Protein AF-A0A6S6RS13-F1 (afdb_monomer)

Foldseek 3Di:
DFPPPDQLCVQQVVLVVDPPAGEAEFEQHPPPGRPRSQCSQCVDDPDRDHHYAYYPDRRVVVSVLVVLVVVCVPPVVSVVVSVVVVVVVVVVCVVCVDPVVPD

Solvent-accessible surface area (backbone atoms only — not comparable to full-atom values): 6038 Å² total; per-residue (Å²): 129,86,80,80,76,66,79,43,45,64,49,56,57,49,26,71,73,48,89,65,90,33,74,30,56,17,49,70,41,96,89,59,68,12,52,64,26,37,53,54,40,56,69,55,62,94,90,47,71,46,54,62,46,49,61,33,69,67,8,49,53,48,47,53,54,51,50,52,54,63,52,25,77,80,30,68,69,55,36,51,55,52,50,51,52,52,50,48,58,52,48,61,47,69,74,55,75,54,83,82,75,77,121

Nearest PDB structures (foldseek):
  5bor-assembly1_A  TM=9.915E-01  e=2.785E-08  Acetobacter aceti 1023
  4ycj-assembly1_A  TM=1.002E+00  e=3.185E-08  Acetobacter aceti 1023
  4zc8-assembly1_A  TM=1.002E+00  e=3.641E-08  Acetobacter aceti 1023
  5clf-assembly1_B  TM=9.933E-01  e=4.163E-08  Acetobacter aceti 1023
  5clh-assembly1_A  TM=9.995E-01  e=4.163E-08  Acetobacter aceti 1023

Sequence (103 aa):
MPVLVEPAHLPGMLAAKTLVPVFGVPLVTATFNGIDSLYSIVQMPKGIPVATFAIGKAGAANAALLAAQFLSGTDNELYERLSIWRLKQTNDLLSNPDPREVE

Structure (mmCIF, N/CA/C/O backbone):
data_AF-A0A6S6RS13-F1
#
_entry.id   AF-A0A6S6RS13-F1
#
loop_
_atom_site.group_PDB
_atom_site.id
_atom_site.type_symbol
_atom_site.label_atom_id
_atom_site.label_alt_id
_atom_site.label_comp_id
_atom_site.label_asym_id
_atom_site.label_entity_id
_atom_site.label_seq_id
_atom_site.pdbx_PDB_ins_code
_atom_site.Cartn_x
_atom_site.Cartn_y
_atom_site.Cartn_z
_atom_site.occupancy
_atom_site.B_iso_or_equiv
_atom_site.auth_seq_id
_atom_site.auth_comp_id
_atom_site.auth_asym_id
_atom_site.auth_atom_id
_atom_site.pdbx_PDB_model_num
ATOM 1 N N . MET A 1 1 ? 25.308 5.929 -6.504 1.00 33.47 1 MET A N 1
ATOM 2 C CA . MET A 1 1 ? 25.381 4.461 -6.661 1.00 33.47 1 MET A CA 1
ATOM 3 C C . MET A 1 1 ? 24.009 3.972 -7.081 1.00 33.47 1 MET A C 1
ATOM 5 O O . MET A 1 1 ? 23.060 4.320 -6.386 1.00 33.47 1 MET A O 1
ATOM 9 N N . PRO A 1 2 ? 23.865 3.243 -8.199 1.00 39.69 2 PRO A N 1
ATOM 10 C CA . PRO A 1 2 ? 22.612 2.560 -8.473 1.00 39.69 2 PRO A CA 1
ATOM 11 C C . PRO A 1 2 ? 22.445 1.507 -7.377 1.00 39.69 2 PRO A C 1
ATOM 13 O O . PRO A 1 2 ? 23.341 0.696 -7.151 1.00 39.69 2 PRO A O 1
ATOM 16 N N . VAL A 1 3 ? 21.345 1.575 -6.633 1.00 43.12 3 VAL A N 1
ATOM 17 C CA . VAL A 1 3 ? 20.976 0.500 -5.715 1.00 43.12 3 VAL A CA 1
ATOM 18 C C . VAL A 1 3 ? 20.672 -0.697 -6.609 1.00 43.12 3 VAL A C 1
ATOM 20 O O . VAL A 1 3 ? 19.701 -0.670 -7.363 1.00 43.12 3 VAL A O 1
ATOM 23 N N . LEU A 1 4 ? 21.545 -1.703 -6.601 1.00 41.78 4 LEU A N 1
ATOM 24 C CA . LEU A 1 4 ? 21.230 -3.010 -7.162 1.00 41.78 4 LEU A CA 1
ATOM 25 C C . LEU A 1 4 ? 20.127 -3.580 -6.271 1.00 41.78 4 LEU A C 1
ATOM 27 O O . LEU A 1 4 ? 20.393 -4.061 -5.174 1.00 41.78 4 LEU A O 1
ATOM 31 N N . VAL A 1 5 ? 18.874 -3.401 -6.686 1.00 48.31 5 VAL A N 1
ATOM 32 C CA . VAL A 1 5 ? 17.733 -4.009 -6.010 1.00 48.31 5 VAL A CA 1
ATOM 33 C C . VAL A 1 5 ? 17.831 -5.498 -6.326 1.00 48.31 5 VAL A C 1
ATOM 35 O O . VAL A 1 5 ? 17.579 -5.913 -7.456 1.00 48.31 5 VAL A O 1
ATOM 38 N N . GLU A 1 6 ? 18.290 -6.288 -5.357 1.00 48.56 6 GLU A N 1
ATOM 39 C CA . GLU A 1 6 ? 18.131 -7.742 -5.392 1.00 48.56 6 GLU A CA 1
ATOM 40 C C . GLU A 1 6 ? 16.642 -8.086 -5.602 1.00 48.56 6 GLU A C 1
ATOM 42 O O . GLU A 1 6 ? 15.790 -7.259 -5.255 1.00 48.56 6 GLU A O 1
ATOM 47 N N . PRO A 1 7 ? 16.304 -9.244 -6.215 1.00 57.81 7 PRO A N 1
ATOM 48 C CA . PRO A 1 7 ? 14.928 -9.611 -6.564 1.00 57.81 7 PRO A CA 1
ATOM 49 C C . PRO A 1 7 ? 13.96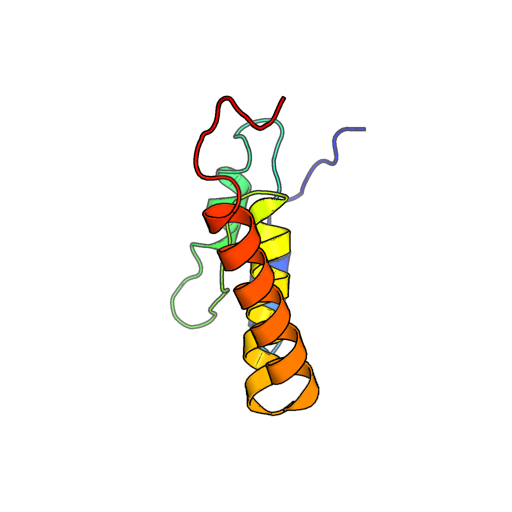2 -9.239 -5.446 1.00 57.81 7 PRO A C 1
ATOM 51 O O . PRO A 1 7 ? 14.282 -9.472 -4.291 1.00 57.81 7 PRO A O 1
ATOM 54 N N . ALA A 1 8 ? 12.806 -8.648 -5.759 1.00 72.44 8 ALA A N 1
ATOM 55 C CA . ALA A 1 8 ? 11.888 -8.067 -4.773 1.00 72.44 8 ALA A CA 1
ATOM 56 C C . ALA A 1 8 ? 11.133 -9.127 -3.930 1.00 72.44 8 ALA A C 1
ATOM 58 O O . ALA A 1 8 ? 9.910 -9.144 -3.846 1.00 72.44 8 ALA A O 1
ATOM 59 N N . HIS A 1 9 ? 11.885 -10.022 -3.294 1.00 87.50 9 HIS A N 1
ATOM 60 C CA . HIS A 1 9 ? 11.473 -11.151 -2.474 1.00 87.50 9 HIS A CA 1
ATOM 61 C C . HIS A 1 9 ? 11.043 -10.763 -1.058 1.00 87.50 9 HIS A C 1
ATOM 63 O O . HIS A 1 9 ? 10.290 -11.505 -0.431 1.00 87.50 9 HIS A O 1
ATOM 69 N N . LEU A 1 10 ? 11.486 -9.609 -0.546 1.00 94.31 10 LEU A N 1
ATOM 70 C CA . LEU A 1 10 ? 11.222 -9.192 0.832 1.00 94.31 10 LEU A CA 1
ATOM 71 C C . LEU A 1 10 ? 9.718 -9.186 1.176 1.00 94.31 10 LEU A C 1
ATOM 73 O O . LEU A 1 10 ? 9.369 -9.794 2.189 1.00 94.31 10 LEU A O 1
ATOM 77 N N . PRO A 1 11 ? 8.808 -8.598 0.367 1.00 95.19 11 PRO A N 1
ATOM 78 C CA . PRO A 1 11 ? 7.379 -8.623 0.680 1.00 95.19 11 PRO A CA 1
ATOM 79 C C . PRO A 1 11 ? 6.811 -10.047 0.749 1.00 95.19 11 PRO A C 1
ATOM 81 O O . PRO A 1 11 ? 6.096 -10.374 1.693 1.00 95.19 11 PRO A O 1
ATOM 84 N N . GLY A 1 12 ? 7.172 -10.913 -0.205 1.00 94.62 12 GLY A N 1
ATOM 85 C CA . GLY A 1 12 ? 6.702 -12.301 -0.237 1.00 94.62 12 GLY A CA 1
ATOM 86 C C . GLY A 1 12 ? 7.221 -13.130 0.939 1.00 94.62 12 GLY A C 1
ATOM 87 O O . GLY A 1 12 ? 6.458 -13.847 1.586 1.00 94.62 12 GLY A O 1
ATOM 88 N N . MET A 1 13 ? 8.507 -12.986 1.271 1.00 96.31 13 MET A N 1
ATOM 89 C CA . MET A 1 13 ? 9.126 -13.685 2.401 1.00 96.31 13 MET A CA 1
ATOM 90 C C . MET A 1 13 ? 8.578 -13.206 3.744 1.00 96.31 13 MET A C 1
ATOM 92 O O . MET A 1 13 ? 8.360 -14.028 4.634 1.00 96.31 13 MET A O 1
ATOM 96 N N . LEU A 1 14 ? 8.317 -11.904 3.892 1.00 96.69 14 LEU A N 1
ATOM 97 C CA . LEU A 1 14 ? 7.687 -11.360 5.090 1.00 96.69 14 LEU A CA 1
ATOM 98 C C . LEU A 1 14 ? 6.259 -11.898 5.242 1.00 96.69 14 LEU A C 1
ATOM 100 O O . LEU A 1 14 ? 5.921 -12.397 6.312 1.00 96.69 14 LEU A O 1
ATOM 104 N N . ALA A 1 15 ? 5.458 -11.883 4.171 1.00 97.62 15 ALA A N 1
ATOM 105 C CA . ALA A 1 15 ? 4.089 -12.406 4.176 1.00 97.62 15 ALA A CA 1
ATOM 106 C C . ALA A 1 15 ? 4.024 -13.894 4.550 1.00 97.62 15 ALA A C 1
ATOM 108 O O . ALA A 1 15 ? 3.110 -14.320 5.246 1.00 97.62 15 ALA A O 1
ATOM 109 N N . ALA A 1 16 ? 5.031 -14.685 4.172 1.00 97.12 16 ALA A N 1
ATOM 110 C CA . ALA A 1 16 ? 5.119 -16.094 4.555 1.00 97.12 16 ALA A CA 1
ATOM 111 C C . ALA A 1 16 ? 5.399 -16.326 6.055 1.00 97.12 16 ALA A C 1
ATOM 113 O O . ALA A 1 16 ? 5.366 -17.468 6.519 1.00 97.12 16 ALA A O 1
ATOM 114 N N . LYS A 1 17 ? 5.730 -15.273 6.813 1.00 97.88 17 LYS A N 1
ATOM 115 C CA . LYS A 1 17 ? 6.154 -15.350 8.220 1.00 97.88 17 LYS A CA 1
ATOM 116 C C . LYS A 1 17 ? 5.239 -14.605 9.187 1.00 97.88 17 LYS A C 1
ATOM 118 O O . LYS A 1 17 ? 5.508 -14.622 10.385 1.00 97.88 17 LYS A O 1
ATOM 123 N N . THR A 1 18 ? 4.169 -13.975 8.709 1.00 97.50 18 THR A N 1
ATOM 124 C CA . THR A 1 18 ? 3.238 -13.229 9.561 1.00 97.50 18 THR A CA 1
ATOM 125 C C . THR A 1 18 ? 1.795 -13.376 9.092 1.00 97.50 18 THR A C 1
ATOM 127 O O . THR A 1 18 ? 1.535 -13.634 7.922 1.00 97.50 18 THR A O 1
ATOM 130 N N . LEU A 1 19 ? 0.851 -13.192 10.017 1.00 96.62 19 LEU A N 1
ATOM 131 C CA . LEU A 1 19 ? -0.574 -13.032 9.705 1.00 96.62 19 LEU A CA 1
ATOM 132 C C . LEU A 1 19 ? -0.971 -11.558 9.535 1.00 96.62 19 LEU A C 1
ATOM 134 O O . LEU A 1 19 ? -2.085 -11.264 9.109 1.00 96.62 19 LEU A O 1
ATOM 138 N N . VAL A 1 20 ? -0.074 -10.628 9.876 1.00 96.94 20 VAL A N 1
ATOM 139 C CA . VAL A 1 20 ? -0.288 -9.196 9.651 1.00 96.94 20 VAL A CA 1
ATOM 140 C C . VAL A 1 20 ? -0.276 -8.926 8.139 1.00 96.94 20 VAL A C 1
ATOM 142 O O . VAL A 1 20 ? 0.618 -9.428 7.457 1.00 96.94 20 VAL A O 1
ATOM 145 N N . PRO A 1 21 ? -1.220 -8.136 7.592 1.00 96.94 21 PRO A N 1
ATOM 146 C CA . PRO A 1 21 ? -1.228 -7.801 6.171 1.00 96.94 21 PRO A CA 1
ATOM 147 C C . PRO A 1 21 ? 0.102 -7.194 5.709 1.00 96.94 21 PRO A C 1
ATOM 149 O O . PRO A 1 21 ? 0.612 -6.258 6.326 1.00 96.94 21 PRO A O 1
ATOM 152 N N . VAL A 1 22 ? 0.651 -7.705 4.603 1.00 98.00 22 VAL A N 1
ATOM 153 C CA . VAL A 1 22 ? 1.905 -7.210 4.018 1.00 98.00 22 VAL A CA 1
ATOM 154 C C . VAL A 1 22 ? 1.628 -6.428 2.744 1.00 98.00 22 VAL A C 1
ATOM 156 O O . VAL A 1 22 ? 0.982 -6.920 1.815 1.00 98.00 22 VAL A O 1
ATOM 159 N N . PHE A 1 23 ? 2.141 -5.200 2.710 1.00 98.25 23 PHE A N 1
ATOM 160 C CA . PHE A 1 23 ? 1.976 -4.246 1.618 1.00 98.25 23 PHE A CA 1
ATOM 161 C C . PHE A 1 23 ? 3.295 -4.103 0.858 1.00 98.25 23 PHE A C 1
ATOM 163 O O . PHE A 1 23 ? 4.298 -3.653 1.409 1.00 98.25 23 PHE A O 1
ATOM 170 N N . GLY A 1 24 ? 3.301 -4.5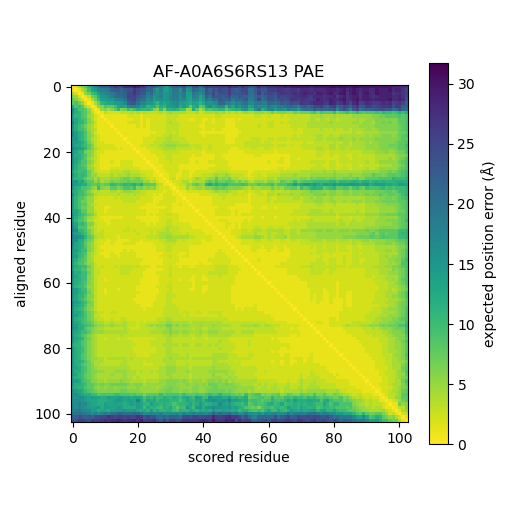27 -0.405 1.00 97.25 24 GLY A N 1
ATOM 171 C CA . GLY A 1 24 ? 4.475 -4.538 -1.270 1.00 97.25 24 GLY A CA 1
ATOM 172 C C . GLY A 1 24 ? 4.482 -3.361 -2.241 1.00 97.25 24 GLY A C 1
ATOM 173 O O . GLY A 1 24 ? 3.549 -3.188 -3.025 1.00 97.25 24 GLY A O 1
ATOM 174 N N . VAL A 1 25 ? 5.556 -2.570 -2.223 1.00 97.88 25 VAL A N 1
ATOM 175 C CA . VAL A 1 25 ? 5.763 -1.455 -3.158 1.00 97.88 25 VAL A CA 1
ATOM 176 C C . VAL A 1 25 ? 6.917 -1.806 -4.094 1.00 97.88 25 VAL A C 1
ATOM 178 O O . VAL A 1 25 ? 8.063 -1.863 -3.642 1.00 97.88 25 VAL A O 1
ATOM 181 N N . PRO A 1 26 ? 6.650 -2.036 -5.388 1.00 95.94 26 PRO A N 1
ATOM 182 C CA . PRO A 1 26 ? 7.702 -2.261 -6.367 1.00 95.94 26 PRO A CA 1
ATOM 183 C C . PRO A 1 26 ? 8.590 -1.024 -6.510 1.00 95.94 26 PRO A C 1
ATOM 185 O O . PRO A 1 26 ? 8.094 0.095 -6.659 1.00 95.94 26 PRO A O 1
ATOM 188 N N . LEU A 1 27 ? 9.908 -1.212 -6.491 1.00 92.56 27 LEU A N 1
ATOM 189 C CA . LEU A 1 27 ? 10.859 -0.125 -6.710 1.00 92.56 27 LEU A CA 1
ATOM 190 C C . LEU A 1 27 ? 11.162 0.038 -8.200 1.00 92.56 27 LEU A C 1
ATOM 192 O O . LEU A 1 27 ? 11.093 -0.909 -8.979 1.00 9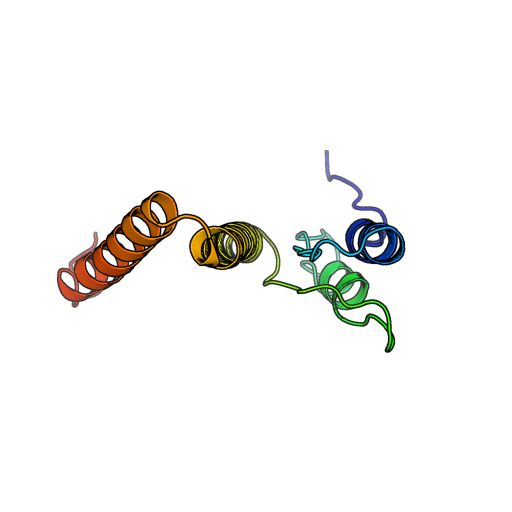2.56 27 LEU A O 1
ATOM 196 N N . VAL A 1 28 ? 11.508 1.263 -8.596 1.00 90.94 28 VAL A N 1
ATOM 197 C CA . VAL A 1 28 ? 11.986 1.528 -9.955 1.00 90.94 28 VAL A CA 1
ATOM 198 C C . VAL A 1 28 ? 13.379 0.919 -10.100 1.00 90.94 28 VAL A C 1
ATOM 200 O O . VAL A 1 28 ? 14.283 1.237 -9.329 1.00 90.94 28 VAL A O 1
ATOM 203 N N . THR A 1 29 ? 13.553 0.071 -11.107 1.00 88.81 29 THR A N 1
ATOM 204 C CA . THR A 1 29 ? 14.836 -0.552 -11.465 1.00 88.81 29 THR A CA 1
ATOM 205 C C . THR A 1 29 ? 15.437 0.104 -12.702 1.00 88.81 29 THR A C 1
ATOM 207 O O . THR A 1 29 ? 14.693 0.565 -13.568 1.00 88.81 29 THR A O 1
ATOM 210 N N . ALA A 1 30 ? 16.757 0.027 -12.864 1.00 83.44 30 ALA A N 1
ATOM 211 C CA . ALA A 1 30 ? 17.449 0.591 -14.025 1.00 83.44 30 ALA A CA 1
ATOM 212 C C . ALA A 1 30 ? 17.103 -0.091 -15.366 1.00 83.44 30 ALA A C 1
ATOM 214 O O . ALA A 1 30 ? 17.120 0.571 -16.397 1.00 83.44 30 ALA A O 1
ATOM 215 N N . THR A 1 31 ? 16.804 -1.394 -15.369 1.00 83.06 31 THR A N 1
ATOM 216 C CA . THR A 1 31 ? 16.691 -2.177 -16.616 1.00 83.06 31 THR A CA 1
ATOM 217 C C . THR A 1 31 ? 15.266 -2.233 -17.166 1.00 83.06 31 THR A C 1
ATOM 219 O O . THR A 1 31 ? 15.075 -2.081 -18.368 1.00 83.06 31 THR A O 1
ATOM 222 N N . PHE A 1 32 ? 14.260 -2.420 -16.302 1.00 88.12 32 PHE A N 1
ATOM 223 C CA . PHE A 1 32 ? 12.863 -2.619 -16.718 1.00 88.12 32 PHE A CA 1
ATOM 224 C C . PHE A 1 32 ? 11.874 -1.656 -16.052 1.00 88.12 32 PHE A C 1
ATOM 226 O O . PHE A 1 32 ? 10.692 -1.971 -15.932 1.00 88.12 32 PHE A O 1
ATOM 233 N N . ASN A 1 33 ? 12.338 -0.485 -15.600 1.00 89.12 33 ASN A N 1
ATOM 234 C CA . ASN A 1 33 ? 11.502 0.535 -14.953 1.00 89.12 33 ASN A CA 1
ATOM 235 C C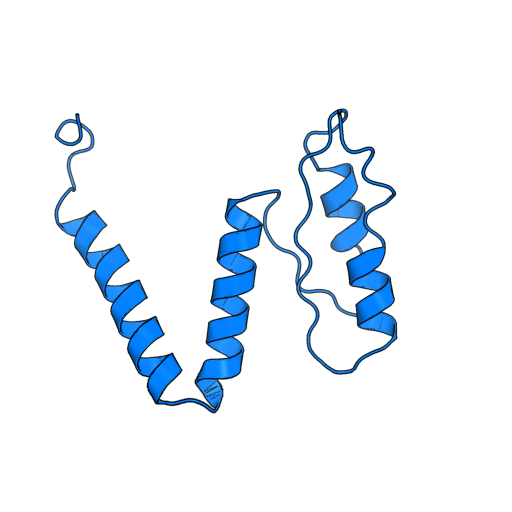 . ASN A 1 33 ? 10.613 -0.008 -13.812 1.00 89.12 33 ASN A C 1
ATOM 237 O O . ASN A 1 33 ? 9.543 0.533 -13.549 1.00 89.12 33 ASN A O 1
ATOM 241 N N . GLY A 1 34 ? 11.049 -1.068 -13.123 1.00 89.88 34 GLY A N 1
ATOM 242 C CA . GLY A 1 34 ? 10.321 -1.696 -12.022 1.00 89.88 34 GLY A CA 1
ATOM 243 C C . GLY A 1 34 ? 9.306 -2.767 -12.425 1.00 89.88 34 GLY A C 1
ATOM 244 O O . GLY A 1 34 ? 8.604 -3.260 -11.546 1.00 89.88 34 GLY A O 1
ATOM 245 N N . ILE A 1 35 ? 9.198 -3.155 -13.703 1.00 94.06 35 ILE A N 1
ATOM 246 C CA . ILE A 1 35 ? 8.315 -4.258 -14.142 1.00 94.06 35 ILE A CA 1
ATOM 247 C C . ILE A 1 35 ? 8.763 -5.599 -13.546 1.00 94.06 35 ILE A C 1
ATOM 249 O O . ILE A 1 35 ? 7.939 -6.400 -13.109 1.00 94.06 35 ILE A O 1
ATOM 253 N N . ASP A 1 36 ? 10.069 -5.829 -13.495 1.00 91.56 36 ASP A N 1
ATOM 254 C CA . ASP A 1 36 ? 10.697 -6.963 -12.818 1.00 91.56 36 ASP A CA 1
ATOM 255 C C . ASP A 1 36 ? 10.367 -6.990 -11.317 1.00 91.56 36 ASP A C 1
ATOM 257 O O . ASP A 1 36 ? 9.951 -8.023 -10.787 1.00 91.56 36 ASP A O 1
ATOM 261 N N . SER A 1 37 ? 10.464 -5.843 -10.644 1.00 92.88 37 SER A N 1
ATOM 262 C CA . SER A 1 37 ? 10.073 -5.687 -9.242 1.00 92.88 37 SER A CA 1
ATOM 263 C C . SER A 1 37 ? 8.573 -5.905 -9.043 1.00 92.88 37 SER A C 1
ATOM 265 O O . SER A 1 37 ? 8.177 -6.576 -8.093 1.00 92.88 37 SER A O 1
ATOM 267 N N . LEU A 1 38 ? 7.731 -5.383 -9.940 1.00 95.56 38 LEU A N 1
ATOM 268 C CA . LEU A 1 38 ? 6.281 -5.548 -9.880 1.00 95.56 38 LEU A CA 1
ATOM 269 C C . LEU A 1 38 ? 5.907 -7.025 -9.974 1.00 95.56 38 LEU A C 1
ATOM 271 O O . LEU A 1 38 ? 5.223 -7.526 -9.085 1.00 95.56 38 LEU A O 1
ATOM 275 N N . TYR A 1 39 ? 6.387 -7.733 -10.999 1.00 95.44 39 TYR A N 1
ATOM 276 C CA . TYR A 1 39 ? 6.070 -9.150 -11.176 1.00 95.44 39 TYR A CA 1
ATOM 277 C C . TYR A 1 39 ? 6.667 -10.042 -10.087 1.00 95.44 39 TYR A C 1
ATOM 279 O O . TYR A 1 39 ? 6.037 -11.030 -9.720 1.00 95.44 39 TYR A O 1
ATOM 287 N N . SER A 1 40 ? 7.812 -9.669 -9.511 1.00 93.50 40 SER A N 1
ATOM 288 C CA . SER A 1 40 ? 8.397 -10.391 -8.372 1.00 93.50 40 SER A CA 1
ATOM 289 C C . SER A 1 40 ? 7.563 -10.281 -7.087 1.00 93.50 40 SER A C 1
ATOM 291 O O . SER A 1 40 ? 7.682 -11.143 -6.221 1.00 93.50 40 SER A O 1
ATOM 293 N N . ILE A 1 41 ? 6.723 -9.245 -6.954 1.00 96.25 41 ILE A N 1
ATOM 294 C CA . ILE A 1 41 ? 5.868 -9.022 -5.775 1.00 96.25 41 ILE A CA 1
ATOM 295 C C . ILE A 1 41 ? 4.425 -9.477 -6.029 1.00 96.25 41 ILE A C 1
ATOM 297 O O . ILE A 1 41 ? 3.838 -10.138 -5.177 1.00 96.25 41 ILE A O 1
ATOM 301 N N . VAL A 1 42 ? 3.828 -9.118 -7.171 1.00 97.00 42 VAL A N 1
ATOM 302 C CA . VAL A 1 42 ? 2.381 -9.297 -7.402 1.00 97.00 42 VAL A CA 1
ATOM 303 C C . VAL A 1 42 ? 1.995 -10.740 -7.727 1.00 97.00 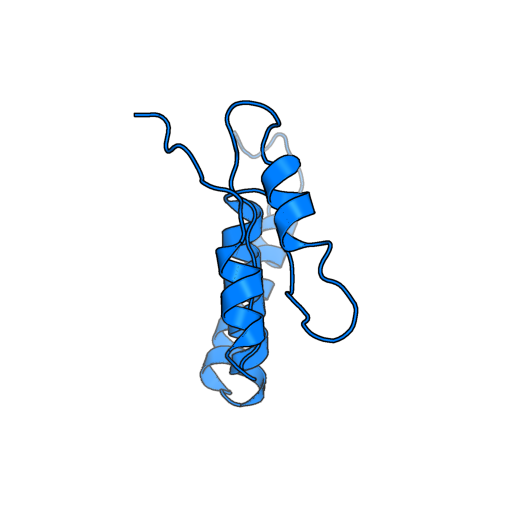42 VAL A C 1
ATOM 305 O O . VAL A 1 42 ? 0.881 -11.162 -7.426 1.00 97.00 42 VAL A O 1
ATOM 308 N N . GLN A 1 43 ? 2.913 -11.525 -8.300 1.00 96.44 43 GLN A N 1
ATOM 309 C CA . GLN A 1 43 ? 2.647 -12.890 -8.772 1.00 96.44 43 GLN A CA 1
ATOM 310 C C . GLN A 1 43 ? 2.788 -13.942 -7.662 1.00 96.44 43 GLN A C 1
ATOM 312 O O . GLN A 1 43 ? 3.314 -15.034 -7.888 1.00 96.44 43 GLN A O 1
ATOM 317 N N . MET A 1 44 ? 2.324 -13.629 -6.451 1.00 96.25 44 MET A N 1
ATOM 318 C CA . MET A 1 44 ? 2.323 -14.597 -5.358 1.00 96.25 44 MET A CA 1
ATOM 319 C C . MET A 1 44 ? 1.371 -15.763 -5.674 1.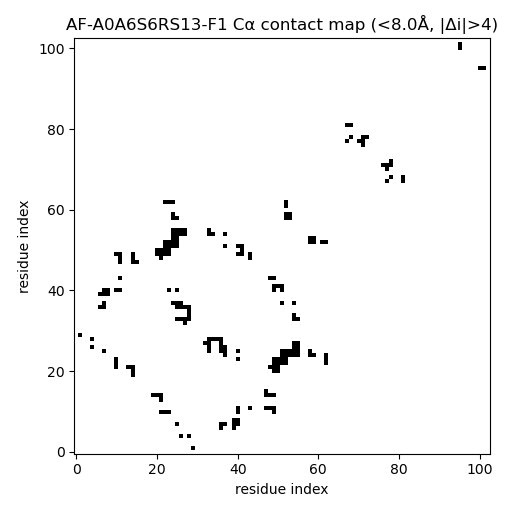00 96.25 44 MET A C 1
ATOM 321 O O . MET A 1 44 ? 0.225 -15.534 -6.075 1.00 96.25 44 MET A O 1
ATOM 325 N N . PRO A 1 45 ? 1.797 -17.026 -5.484 1.00 93.94 45 PRO A N 1
ATOM 326 C CA . PRO A 1 45 ? 0.908 -18.170 -5.634 1.00 93.94 45 PRO A CA 1
ATOM 327 C C . PRO A 1 45 ? -0.180 -18.167 -4.550 1.00 93.94 45 PRO A C 1
ATOM 329 O O . PRO A 1 45 ? -0.059 -17.535 -3.497 1.00 93.94 45 PRO A O 1
ATOM 332 N N . LYS A 1 46 ? -1.254 -18.929 -4.788 1.00 96.69 46 LYS A N 1
ATOM 333 C CA . LYS A 1 46 ? -2.365 -19.084 -3.840 1.00 96.69 46 LYS A CA 1
ATOM 334 C C . LYS A 1 46 ? -1.853 -19.484 -2.448 1.00 96.69 46 LYS A C 1
ATOM 336 O O . LYS A 1 46 ? -1.184 -20.503 -2.306 1.00 96.69 46 LYS A O 1
ATOM 341 N N . GLY A 1 47 ? -2.259 -18.730 -1.427 1.00 96.25 47 GLY A N 1
ATOM 342 C CA . GLY A 1 47 ? -2.043 -19.056 -0.012 1.00 96.25 47 GLY A CA 1
ATOM 343 C C . GLY A 1 47 ? -1.295 -17.982 0.774 1.00 96.25 47 GLY A C 1
ATOM 344 O O . GLY A 1 47 ? -1.642 -17.759 1.927 1.00 96.25 47 GLY A O 1
ATOM 345 N N . ILE A 1 48 ? -0.341 -17.276 0.156 1.00 97.31 48 ILE A N 1
ATOM 346 C CA . ILE A 1 48 ? 0.456 -16.223 0.809 1.00 97.31 48 ILE A CA 1
ATOM 347 C C . ILE A 1 48 ? 0.250 -14.897 0.057 1.00 97.31 48 ILE A C 1
ATOM 349 O O . ILE A 1 48 ? 0.960 -14.629 -0.910 1.00 97.31 48 ILE A O 1
ATOM 353 N N . PRO A 1 49 ? -0.750 -14.081 0.430 1.00 97.56 49 PRO A N 1
ATOM 354 C CA . PRO A 1 49 ? -1.066 -12.856 -0.297 1.00 97.56 49 PRO A CA 1
ATOM 355 C C . PRO A 1 49 ? -0.115 -11.701 0.051 1.00 97.56 49 PRO A C 1
ATOM 357 O O . PRO A 1 49 ? 0.275 -11.526 1.204 1.00 97.56 49 PRO A O 1
ATOM 360 N N . VAL A 1 50 ? 0.177 -10.854 -0.940 1.00 98.19 50 VAL A N 1
ATOM 361 C CA . VAL A 1 50 ? 0.820 -9.541 -0.764 1.00 98.19 50 VAL A CA 1
ATOM 362 C C . VAL A 1 50 ? -0.028 -8.492 -1.480 1.00 98.19 50 VAL A C 1
ATOM 364 O O . VAL A 1 50 ? -0.280 -8.612 -2.680 1.00 98.19 50 VAL A O 1
ATOM 367 N N . ALA A 1 51 ? -0.467 -7.447 -0.773 1.00 98.12 51 ALA A N 1
ATOM 368 C CA . ALA A 1 51 ? -1.156 -6.331 -1.421 1.00 98.12 51 ALA A CA 1
ATOM 369 C C . ALA A 1 51 ? -0.118 -5.482 -2.162 1.00 98.12 51 ALA A C 1
ATOM 371 O O . ALA A 1 51 ? 0.736 -4.857 -1.531 1.00 98.12 51 ALA A O 1
ATOM 372 N N . THR A 1 52 ? -0.156 -5.498 -3.493 1.00 98.12 52 THR A N 1
ATOM 373 C CA . THR A 1 52 ? 0.865 -4.849 -4.326 1.00 98.12 52 THR A CA 1
ATOM 374 C C . THR A 1 52 ? 0.370 -3.514 -4.862 1.00 98.12 52 THR A C 1
ATOM 376 O O . THR A 1 52 ? -0.758 -3.414 -5.340 1.00 98.12 52 THR A O 1
ATOM 379 N N . PHE A 1 53 ? 1.221 -2.493 -4.796 1.00 98.31 53 PHE A N 1
ATOM 380 C CA . PHE A 1 53 ? 0.900 -1.129 -5.217 1.00 98.31 53 PHE A CA 1
ATOM 381 C C . PHE A 1 53 ? 1.638 -0.737 -6.502 1.00 98.31 53 PHE A C 1
ATOM 383 O O . PHE A 1 53 ? 2.439 -1.499 -7.042 1.00 98.31 53 PHE A O 1
ATOM 390 N N . ALA A 1 54 ? 1.358 0.470 -6.999 1.00 98.00 54 ALA A N 1
ATOM 391 C CA . ALA A 1 54 ? 2.053 1.037 -8.151 1.00 98.00 54 ALA A CA 1
ATOM 392 C C . ALA A 1 54 ? 3.580 1.081 -7.944 1.00 98.00 54 ALA A C 1
ATOM 394 O O . ALA A 1 54 ? 4.075 1.116 -6.820 1.00 98.00 54 ALA A O 1
ATOM 395 N N . ILE A 1 55 ? 4.337 1.128 -9.037 1.00 96.44 55 ILE A N 1
ATOM 396 C CA . ILE A 1 55 ? 5.796 1.231 -8.968 1.00 96.44 55 ILE A CA 1
ATOM 397 C C . ILE A 1 55 ? 6.199 2.612 -8.408 1.00 96.44 55 ILE A C 1
ATOM 399 O O . ILE A 1 55 ? 5.701 3.654 -8.839 1.00 96.44 55 ILE A O 1
ATOM 403 N N . GLY A 1 56 ? 7.135 2.631 -7.459 1.00 94.94 56 GLY A N 1
ATOM 404 C CA . GLY A 1 56 ? 7.791 3.840 -6.963 1.00 94.94 56 GLY A CA 1
ATOM 405 C C . GLY A 1 56 ? 6.951 4.694 -6.004 1.00 94.94 56 GLY A C 1
ATOM 406 O O . GLY A 1 56 ? 6.180 4.195 -5.185 1.00 94.94 56 GLY A O 1
ATOM 407 N N . LYS A 1 57 ? 7.145 6.020 -6.068 1.00 96.50 57 LYS A N 1
ATOM 408 C CA . LYS A 1 57 ? 6.645 6.98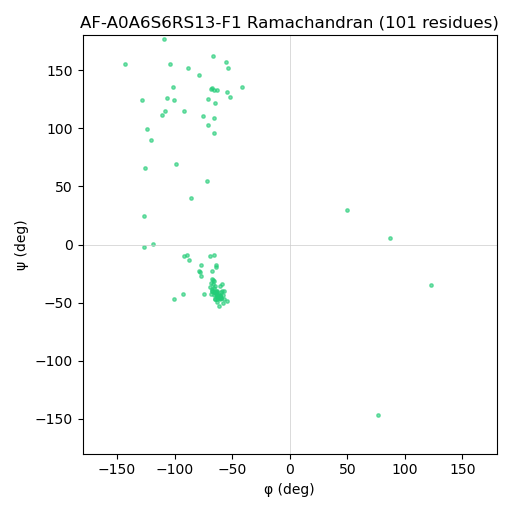1 -5.061 1.00 96.50 57 LYS A CA 1
ATOM 409 C C . LYS A 1 57 ? 5.124 6.962 -4.896 1.00 96.50 57 LYS A C 1
ATOM 411 O O . LYS A 1 57 ? 4.639 7.023 -3.770 1.00 96.50 57 LYS A O 1
ATOM 416 N N . ALA A 1 58 ? 4.381 6.853 -5.998 1.00 96.75 58 ALA A N 1
ATOM 417 C CA . ALA A 1 58 ? 2.922 6.786 -5.953 1.00 96.75 58 ALA A CA 1
ATOM 418 C C . ALA A 1 58 ? 2.441 5.533 -5.204 1.00 96.75 58 ALA A C 1
ATOM 420 O O . ALA A 1 58 ? 1.529 5.608 -4.383 1.00 96.75 58 ALA A O 1
ATOM 421 N N . GLY A 1 59 ? 3.097 4.389 -5.428 1.00 97.81 59 GLY A N 1
ATOM 422 C CA . GLY A 1 59 ? 2.810 3.162 -4.691 1.00 97.81 59 GLY A CA 1
ATOM 423 C C . GLY A 1 59 ? 3.150 3.259 -3.215 1.00 97.81 59 GLY A C 1
ATOM 424 O O . GLY A 1 59 ? 2.354 2.826 -2.392 1.00 97.81 59 GLY A O 1
ATOM 425 N N . ALA A 1 60 ? 4.280 3.881 -2.871 1.00 97.94 60 ALA A N 1
ATOM 426 C CA . ALA A 1 60 ? 4.663 4.108 -1.478 1.00 97.94 60 ALA A CA 1
ATOM 427 C C . ALA A 1 60 ? 3.625 4.956 -0.727 1.00 97.94 60 ALA A C 1
ATOM 429 O O . ALA A 1 60 ? 3.202 4.586 0.369 1.00 97.94 60 ALA A O 1
ATOM 430 N N . ALA A 1 61 ? 3.162 6.051 -1.339 1.00 98.25 61 ALA A N 1
ATOM 431 C CA . ALA A 1 61 ? 2.106 6.886 -0.773 1.00 98.25 61 ALA A CA 1
ATOM 432 C C . ALA A 1 61 ? 0.797 6.097 -0.594 1.00 98.25 61 ALA A C 1
ATOM 434 O O . ALA A 1 61 ? 0.199 6.120 0.481 1.00 98.25 61 ALA A O 1
ATOM 435 N N . ASN A 1 62 ? 0.383 5.337 -1.611 1.00 98.38 62 ASN A N 1
ATOM 436 C CA . ASN A 1 62 ? -0.847 4.549 -1.548 1.00 98.38 62 ASN A CA 1
ATOM 437 C C . ASN A 1 62 ? -0.767 3.377 -0.560 1.00 98.38 62 ASN A C 1
ATOM 439 O O . ASN A 1 62 ? -1.769 3.071 0.082 1.00 98.38 62 ASN A O 1
ATOM 443 N N . ALA A 1 63 ? 0.403 2.760 -0.383 1.00 98.44 63 ALA A N 1
ATOM 444 C CA . ALA A 1 63 ? 0.620 1.736 0.634 1.00 98.44 63 ALA A CA 1
ATOM 445 C C . ALA A 1 63 ? 0.444 2.309 2.046 1.00 98.44 63 ALA A C 1
ATOM 447 O O . ALA A 1 63 ? -0.264 1.720 2.862 1.00 98.44 63 ALA A O 1
ATOM 448 N N . ALA A 1 64 ? 1.006 3.492 2.313 1.00 98.31 64 ALA A N 1
ATOM 449 C CA . ALA A 1 64 ? 0.812 4.189 3.583 1.00 98.31 64 ALA A CA 1
ATOM 450 C C . ALA A 1 64 ? -0.661 4.578 3.806 1.00 98.31 64 ALA A C 1
ATOM 452 O O . ALA A 1 64 ? -1.203 4.358 4.888 1.00 98.31 64 ALA A O 1
ATOM 453 N N . LEU A 1 65 ? -1.338 5.095 2.775 1.00 98.25 65 LEU A N 1
ATOM 454 C CA . LEU A 1 65 ? -2.757 5.453 2.853 1.00 98.25 65 LEU A CA 1
ATOM 455 C C . LEU A 1 65 ? -3.659 4.232 3.050 1.00 98.25 65 LEU A C 1
ATOM 457 O O . LEU A 1 65 ? -4.654 4.323 3.767 1.00 98.25 65 LEU A O 1
ATOM 461 N N . LEU A 1 66 ? -3.355 3.085 2.434 1.00 98.38 66 LEU A N 1
ATOM 462 C CA . LEU A 1 66 ? -4.107 1.859 2.700 1.00 98.38 66 LEU A CA 1
ATOM 463 C C . LEU A 1 66 ? -3.834 1.348 4.117 1.00 98.38 66 LEU A C 1
ATOM 465 O O . LEU A 1 66 ? -4.762 0.897 4.779 1.00 98.38 66 LEU A O 1
ATOM 469 N N . ALA A 1 67 ? -2.604 1.476 4.621 1.00 98.19 67 ALA A N 1
ATOM 470 C CA . ALA A 1 67 ? -2.278 1.064 5.988 1.00 98.19 67 ALA A CA 1
ATOM 471 C C . ALA A 1 67 ? -3.047 1.912 7.004 1.00 98.19 67 ALA A C 1
ATOM 473 O O . ALA A 1 67 ? -3.665 1.369 7.917 1.00 98.19 67 ALA A O 1
ATOM 474 N N . ALA A 1 68 ? -3.106 3.226 6.780 1.00 98.19 68 ALA A N 1
ATOM 475 C CA . ALA A 1 68 ? -3.932 4.129 7.570 1.00 98.19 68 ALA A CA 1
ATOM 476 C C . ALA A 1 68 ? -5.422 3.748 7.516 1.00 98.19 68 ALA A C 1
ATOM 478 O O . ALA A 1 68 ? -6.082 3.767 8.548 1.00 98.19 68 ALA A O 1
ATOM 479 N N . GLN A 1 69 ? -5.946 3.342 6.352 1.00 97.81 69 GLN A N 1
ATOM 480 C CA . GLN A 1 69 ? -7.333 2.866 6.227 1.00 97.81 69 GLN A CA 1
ATOM 481 C C . GLN A 1 69 ? -7.590 1.603 7.056 1.00 97.81 69 GLN A C 1
ATOM 483 O O . GLN A 1 69 ? -8.591 1.544 7.764 1.00 97.81 69 GLN A O 1
ATOM 488 N N . PHE A 1 70 ? -6.686 0.620 7.017 1.00 97.62 70 PHE A N 1
ATOM 489 C CA . PHE A 1 70 ? -6.808 -0.593 7.834 1.00 97.62 70 PHE A CA 1
ATOM 490 C C . PHE A 1 70 ? -6.822 -0.261 9.332 1.00 97.62 70 PHE A C 1
ATOM 492 O O . PHE A 1 70 ? -7.696 -0.730 10.056 1.00 97.62 70 PHE A O 1
ATOM 499 N N . LEU A 1 71 ? -5.894 0.587 9.784 1.00 97.56 71 LEU A N 1
ATOM 500 C CA . LEU A 1 71 ? -5.794 0.999 11.188 1.00 97.56 71 LEU A CA 1
ATOM 501 C C . LEU A 1 71 ? -6.993 1.849 11.639 1.00 97.56 71 LEU A C 1
ATOM 503 O O . LEU A 1 71 ? -7.453 1.715 12.771 1.00 97.56 71 LEU A O 1
ATOM 507 N N . SER A 1 72 ? -7.547 2.671 10.743 1.00 98.06 72 SER A N 1
ATOM 508 C CA . SER A 1 72 ? -8.709 3.522 11.031 1.00 98.06 72 SER A CA 1
ATOM 509 C C . SER A 1 72 ? -9.983 2.741 11.362 1.00 98.06 72 SER A C 1
ATOM 511 O O . SER A 1 72 ? -10.885 3.293 11.979 1.00 98.06 72 SER A O 1
ATOM 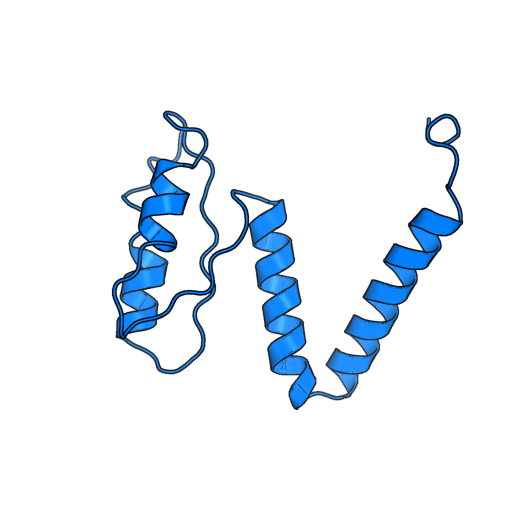513 N N . GLY A 1 73 ? -10.055 1.448 11.018 1.00 97.25 73 GLY A N 1
ATOM 514 C CA . GLY A 1 73 ? -11.186 0.594 11.396 1.00 97.25 73 GLY A CA 1
ATOM 515 C C . GLY A 1 73 ? -11.334 0.400 12.910 1.00 97.25 73 GLY A C 1
ATOM 516 O O . GLY A 1 73 ? -12.408 0.031 13.375 1.00 97.25 73 GLY A O 1
ATOM 517 N N . THR A 1 74 ? -10.272 0.657 13.677 1.00 97.44 74 THR A N 1
ATOM 518 C CA . THR A 1 74 ? -10.260 0.572 15.147 1.00 97.44 74 THR A CA 1
ATOM 519 C C . THR A 1 74 ? -9.762 1.847 15.832 1.00 97.44 74 THR A C 1
ATOM 521 O O . THR A 1 74 ? -9.742 1.907 17.057 1.00 97.44 74 THR A O 1
ATOM 524 N N . ASP A 1 75 ? -9.351 2.857 15.064 1.00 98.31 75 ASP A N 1
ATOM 525 C CA . ASP A 1 75 ? -8.831 4.136 15.553 1.00 98.31 75 ASP A CA 1
ATOM 526 C C . ASP A 1 75 ? -9.667 5.284 14.968 1.00 98.31 75 ASP A C 1
ATOM 528 O O . ASP A 1 75 ? -9.476 5.699 13.820 1.00 98.31 75 ASP A O 1
ATOM 532 N N . ASN A 1 76 ? -10.606 5.789 15.774 1.00 98.06 76 ASN A N 1
ATOM 533 C CA . ASN A 1 76 ? -11.523 6.859 15.374 1.00 98.06 76 ASN A CA 1
ATOM 534 C C . ASN A 1 76 ? -10.795 8.181 15.095 1.00 98.06 76 ASN A C 1
ATOM 536 O O . ASN A 1 76 ? -11.176 8.903 14.177 1.00 98.06 76 ASN A O 1
ATOM 540 N N . GLU A 1 77 ? -9.734 8.496 15.840 1.00 98.44 77 GLU A N 1
ATOM 541 C CA . GLU A 1 77 ? -8.988 9.739 15.628 1.00 98.44 77 GLU A CA 1
ATOM 542 C C . GLU A 1 77 ? -8.242 9.683 14.287 1.00 98.44 77 GLU A C 1
ATOM 544 O O . GLU A 1 77 ? -8.260 10.630 13.498 1.00 98.44 77 GLU A O 1
ATOM 549 N N . LEU A 1 78 ? -7.628 8.538 13.973 1.00 98.44 78 LEU A N 1
ATOM 550 C CA . LEU A 1 78 ? -7.023 8.312 12.665 1.00 98.44 78 LEU A CA 1
ATOM 551 C C . LEU A 1 78 ? -8.061 8.341 11.538 1.00 98.44 78 LEU A C 1
ATOM 553 O O . LEU A 1 78 ? -7.775 8.912 10.483 1.00 98.44 78 LEU A O 1
ATOM 557 N N . TYR A 1 79 ? -9.245 7.761 11.752 1.00 98.44 79 TYR A N 1
ATOM 558 C CA . TYR A 1 79 ? -10.346 7.811 10.790 1.00 98.44 79 TYR A CA 1
ATOM 559 C C . TYR A 1 79 ? -10.737 9.254 10.448 1.00 98.44 79 TYR A C 1
ATOM 561 O O . TYR A 1 79 ? -10.845 9.604 9.268 1.00 98.44 79 TYR A O 1
ATOM 569 N N . GLU A 1 80 ? -10.891 10.112 11.457 1.00 98.50 80 GLU A N 1
ATOM 570 C CA . GLU A 1 80 ? -11.214 11.527 11.264 1.00 98.50 80 GLU A CA 1
ATOM 571 C C . GLU A 1 80 ? -10.105 12.260 10.504 1.00 98.50 80 GLU A C 1
ATOM 573 O O . GLU A 1 80 ? -10.378 12.905 9.486 1.00 98.50 80 GLU A O 1
ATOM 578 N N . ARG A 1 81 ? -8.837 12.103 10.919 1.00 98.44 81 ARG A N 1
ATOM 579 C CA . ARG A 1 81 ? -7.694 12.727 10.227 1.00 98.44 81 ARG A CA 1
ATOM 580 C C . ARG A 1 81 ? -7.610 12.297 8.763 1.00 98.44 81 ARG A C 1
ATOM 582 O O . ARG A 1 81 ? -7.381 13.133 7.888 1.00 98.44 81 ARG A O 1
ATOM 589 N N . LEU A 1 82 ? -7.811 11.010 8.481 1.00 98.25 82 LEU A N 1
ATOM 590 C CA . LEU A 1 82 ? -7.778 10.472 7.123 1.00 98.25 82 LEU A CA 1
ATOM 591 C C . LEU A 1 82 ? -8.951 10.984 6.270 1.00 98.25 82 LEU A C 1
ATOM 593 O O . LEU A 1 82 ? -8.760 11.31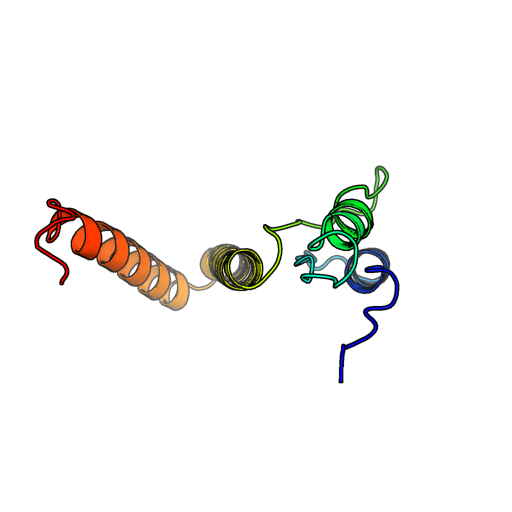0 5.096 1.00 98.25 82 LEU A O 1
ATOM 597 N N . SER A 1 83 ? -10.144 11.086 6.857 1.00 98.06 83 SER A N 1
ATOM 598 C CA . SER A 1 83 ? -11.338 11.625 6.194 1.00 98.06 83 SER A CA 1
ATOM 599 C C . SER A 1 83 ? -11.145 13.094 5.818 1.00 98.06 83 SER A C 1
ATOM 601 O O . SER A 1 83 ? -11.366 13.471 4.666 1.00 98.06 83 SER A O 1
ATOM 603 N N . ILE A 1 84 ? -10.641 13.907 6.752 1.00 98.25 84 ILE A N 1
ATOM 604 C CA . ILE A 1 84 ? -10.309 15.318 6.515 1.00 98.25 84 ILE A CA 1
ATOM 605 C C . ILE A 1 84 ? -9.249 15.444 5.418 1.00 98.25 84 ILE A C 1
ATOM 607 O O . ILE A 1 84 ? -9.393 16.264 4.511 1.00 98.25 84 ILE A O 1
ATOM 611 N N . TRP A 1 85 ? -8.203 14.615 5.458 1.00 97.94 85 TRP A N 1
ATOM 612 C CA . TRP A 1 85 ? -7.145 14.637 4.450 1.00 97.94 85 TRP A CA 1
ATOM 613 C C . TRP A 1 85 ? -7.681 14.343 3.037 1.00 97.94 85 TRP A C 1
ATOM 615 O O . TRP A 1 85 ? -7.343 15.059 2.093 1.00 97.94 85 TRP A O 1
ATOM 625 N N . ARG A 1 86 ? -8.573 13.351 2.882 1.00 97.62 86 ARG A N 1
ATOM 626 C CA . ARG A 1 86 ? -9.212 13.032 1.590 1.00 97.62 86 ARG A CA 1
ATOM 627 C C . ARG A 1 86 ? -10.163 14.125 1.103 1.00 97.62 86 ARG A C 1
ATOM 629 O O . ARG A 1 86 ? -10.174 14.435 -0.090 1.00 97.62 86 ARG A O 1
ATOM 636 N N . LEU A 1 87 ? -10.941 14.717 2.011 1.00 97.69 87 LEU A N 1
ATOM 637 C CA . LEU A 1 87 ? -11.812 15.850 1.690 1.00 97.69 87 LEU A CA 1
ATOM 638 C C . LEU A 1 87 ? -10.995 17.044 1.202 1.00 97.69 87 LEU A C 1
ATOM 640 O O . LEU A 1 87 ? -11.347 17.644 0.192 1.00 97.69 87 LEU A O 1
ATOM 644 N N . LYS A 1 88 ? -9.870 17.337 1.863 1.00 97.00 88 LYS A N 1
ATOM 645 C CA . LYS A 1 88 ? -8.954 18.393 1.434 1.00 97.00 88 LYS A CA 1
ATOM 646 C C . LYS A 1 88 ? -8.447 18.154 0.012 1.00 97.00 88 LYS A C 1
ATOM 648 O O . LYS A 1 88 ? -8.601 19.039 -0.814 1.00 97.00 88 LYS A O 1
ATOM 653 N N . GLN A 1 89 ? -7.944 16.956 -0.306 1.00 95.25 89 GLN A N 1
ATOM 654 C CA . GLN A 1 89 ? -7.506 16.652 -1.678 1.00 95.25 89 GLN A CA 1
ATOM 655 C C . GLN A 1 89 ? -8.616 16.841 -2.718 1.00 95.25 89 GLN A C 1
ATOM 657 O O . GLN A 1 89 ? -8.361 17.342 -3.808 1.00 95.25 89 GLN A O 1
ATOM 662 N N . THR A 1 90 ? -9.846 16.442 -2.385 1.00 95.44 90 THR A N 1
ATOM 663 C CA . THR A 1 90 ? -10.998 16.620 -3.279 1.00 95.44 90 THR A CA 1
ATOM 664 C C . THR A 1 90 ? -11.294 18.103 -3.501 1.00 95.44 90 THR A C 1
ATOM 666 O O . THR A 1 90 ? -11.451 18.537 -4.639 1.00 95.44 90 THR A O 1
ATOM 669 N N . ASN A 1 91 ? -11.327 18.887 -2.423 1.00 95.81 91 ASN A N 1
ATOM 670 C CA . ASN A 1 91 ? -11.589 20.322 -2.483 1.00 95.81 91 ASN A CA 1
ATOM 671 C C . ASN A 1 91 ? -10.489 21.078 -3.236 1.00 95.81 91 ASN A C 1
ATOM 673 O O . ASN A 1 91 ? -10.822 21.938 -4.042 1.00 95.81 91 ASN A O 1
ATOM 677 N N . ASP A 1 92 ? -9.219 20.719 -3.030 1.00 93.00 92 ASP A N 1
ATOM 678 C CA . ASP A 1 92 ? -8.068 21.339 -3.699 1.00 93.00 92 ASP A CA 1
ATOM 679 C C . ASP A 1 92 ? -8.141 21.174 -5.233 1.00 93.00 92 ASP A C 1
ATOM 681 O O . ASP A 1 92 ? -7.756 22.076 -5.979 1.00 93.00 92 ASP A O 1
ATOM 685 N N . LEU A 1 93 ? -8.658 20.035 -5.720 1.00 90.81 93 LEU A N 1
ATOM 686 C CA . LEU A 1 93 ? -8.897 19.812 -7.152 1.00 90.81 93 LEU A CA 1
ATOM 687 C C . LEU A 1 93 ? -10.115 20.589 -7.665 1.00 90.81 93 LEU A C 1
ATOM 689 O O . LEU A 1 93 ? -10.061 21.173 -8.743 1.00 90.81 93 LEU A O 1
ATOM 693 N N . LEU A 1 94 ? -11.213 20.612 -6.906 1.00 92.38 94 LEU A N 1
ATOM 694 C CA . LEU A 1 94 ? -12.429 21.333 -7.299 1.00 92.38 94 LEU A CA 1
ATOM 695 C C . LEU A 1 94 ? -12.236 22.855 -7.312 1.00 92.38 94 LEU A C 1
ATOM 697 O O . LEU A 1 94 ? -12.894 23.538 -8.093 1.00 92.38 94 LEU A O 1
ATOM 701 N N . SER A 1 95 ? -11.348 23.382 -6.467 1.00 92.31 95 SER A N 1
ATOM 702 C CA . SER A 1 95 ? -11.030 24.810 -6.415 1.00 92.31 95 SER A CA 1
ATOM 703 C C . SER A 1 95 ? -10.119 25.278 -7.549 1.00 92.31 95 SER A C 1
ATOM 705 O O . SER A 1 95 ? -10.077 26.475 -7.803 1.00 92.31 95 SER A O 1
ATOM 707 N N . ASN A 1 96 ? -9.419 24.361 -8.228 1.00 89.56 96 ASN A N 1
ATOM 708 C CA . ASN A 1 96 ? -8.510 24.659 -9.341 1.00 89.56 96 ASN A CA 1
ATOM 709 C C . ASN A 1 96 ? -8.878 23.829 -10.588 1.00 89.56 96 ASN A C 1
ATOM 711 O O . ASN A 1 96 ? -8.123 22.938 -10.987 1.00 89.56 96 ASN A O 1
ATOM 715 N N . PRO A 1 97 ? -10.061 24.061 -11.188 1.00 85.00 97 PRO A N 1
ATOM 716 C CA . PRO A 1 97 ? -10.568 23.223 -12.270 1.00 85.00 97 PRO A CA 1
ATOM 717 C C . PRO A 1 97 ? -9.909 23.504 -13.629 1.00 85.00 97 PRO A C 1
ATOM 719 O O . PRO A 1 97 ? -9.933 22.626 -14.494 1.00 85.00 97 PRO A O 1
ATOM 722 N N . ASP A 1 98 ? -9.350 24.701 -13.847 1.00 88.88 98 ASP A N 1
ATOM 723 C CA . ASP A 1 98 ? -8.680 25.049 -15.102 1.00 88.88 98 ASP A CA 1
ATOM 724 C C . ASP A 1 98 ? -7.175 24.738 -15.012 1.00 88.88 98 ASP A C 1
ATOM 726 O O . ASP A 1 98 ? -6.449 25.384 -14.253 1.00 88.88 98 ASP A O 1
ATOM 730 N N . PRO A 1 99 ? -6.660 23.785 -15.808 1.00 83.44 99 PRO A N 1
ATOM 731 C CA . PRO A 1 99 ? -5.243 23.431 -15.791 1.00 83.44 99 PRO A CA 1
ATOM 732 C C . PRO A 1 99 ? -4.315 24.558 -16.274 1.00 83.44 99 PRO A C 1
ATOM 734 O O . PRO A 1 99 ? -3.102 24.416 -16.161 1.00 83.44 99 PRO A O 1
ATOM 737 N N . ARG A 1 100 ? -4.851 25.655 -16.828 1.00 88.56 100 ARG A N 1
ATOM 738 C CA . ARG A 1 100 ? -4.079 26.836 -17.251 1.00 88.56 100 ARG A CA 1
ATOM 739 C C . ARG A 1 100 ? -3.868 27.859 -16.135 1.00 88.56 100 ARG A C 1
ATOM 741 O O . ARG A 1 100 ? -3.069 28.766 -16.314 1.00 88.56 100 ARG A O 1
ATOM 748 N N . GLU A 1 101 ? -4.595 27.752 -15.025 1.00 77.38 101 GLU A N 1
ATOM 749 C CA . GLU A 1 101 ? -4.513 28.704 -13.905 1.00 77.38 101 GLU A CA 1
ATOM 750 C C . GLU A 1 101 ? -3.442 28.315 -12.871 1.00 77.38 101 GLU A C 1
ATOM 752 O O . GLU A 1 101 ? -3.126 29.099 -11.979 1.00 77.38 101 GLU A O 1
ATOM 757 N N . VAL A 1 102 ? -2.870 27.113 -12.995 1.00 63.09 102 VAL A N 1
ATOM 758 C CA . VAL A 1 102 ? -1.813 26.579 -12.127 1.00 63.09 102 VAL A CA 1
ATOM 759 C C . VAL A 1 102 ? -0.456 26.773 -12.816 1.00 63.09 102 VAL A C 1
ATOM 761 O O . VAL A 1 102 ? 0.151 25.809 -13.279 1.00 63.09 102 VAL A O 1
ATOM 764 N N . GLU A 1 103 ? -0.008 28.023 -12.939 1.00 48.41 103 GLU A N 1
ATOM 765 C CA . GLU A 1 103 ? 1.353 28.386 -13.383 1.00 48.41 103 GLU A CA 1
ATOM 766 C C . GLU A 1 103 ? 2.136 29.064 -12.249 1.00 48.41 103 GLU A C 1
ATOM 768 O O . GLU A 1 103 ? 1.566 29.956 -11.576 1.00 48.41 103 GLU A O 1
#

Mean predicted aligned error: 5.62 Å

pLDDT: mean 90.78, std 14.48, range [33.47, 98.5]

Radius of gyration: 17.29 Å; Cα contacts (8 Å, |Δi|>4): 108; chains: 1; bounding box: 38×48×33 Å

Secondary structure (DSSP, 8-state):
-------S-HHHHHHTT-SS--EE-PPP-TTTTTHHHHHHHH-PPTTS--EE--SSHHHHHHHHHHHHHHHHTT-HHHHHHHHHHHHHHHHHHHT---TTS--